Protein AF-A0AB34VHF3-F1 (afdb_monomer)

pLDDT: mean 84.41, std 16.68, range [35.41, 96.75]

Secondary structure (DSSP, 8-state):
------SHHHHHHHHHHHHHHHHHHHHHHHHTT----HHHHHHHHHHHHHH---HHHHHHHHHHHHTT-

Sequence (69 aa):
MRLTASGGYVTENKMHTAHIIVGEAAEALFYEADSITRKTLIDKLYSILQQETGSQRNAAIIEAIKLFI

Organism: NCBI:txid66269

Nearest PDB structures (foldseek):
  2oxl-assembly1_B  TM=9.876E-01  e=2.663E-02  Escherichia coli
  4a5x-assembly2_B  TM=5.714E-01  e=1.156E+00  Homo sapiens
  2ymb-assembly2_C  TM=5.592E-01  e=1.026E+00  Homo sapiens
  2crb-assembly1_A  TM=4.774E-01  e=5.821E+00  Mus musculus

Mean predicted aligned error: 7.64 Å

Radius of gyration: 14.45 Å; Cα contacts (8 Å, |Δi|>4): 45; chains: 1; bounding box: 44×19×38 Å

Foldseek 3Di:
DDDPPDPPVVVVVLVVLLVVVLVVLQVVCVVVVHDPDLVSSLVSLVVVLVVDDDPVNNSSSVVNNVVSD

Structure (mmCIF, N/CA/C/O backbone):
data_AF-A0AB34VHF3-F1
#
_entry.id   AF-A0AB34VHF3-F1
#
loop_
_atom_site.group_PDB
_atom_site.id
_atom_site.type_symbol
_atom_site.label_atom_id
_atom_site.label_alt_id
_atom_site.label_comp_id
_atom_site.label_asym_id
_atom_site.label_entity_id
_atom_site.label_seq_id
_atom_site.pdbx_PDB_ins_code
_atom_site.Cartn_x
_atom_site.Cartn_y
_atom_site.Cartn_z
_atom_site.occupancy
_atom_site.B_iso_or_equiv
_atom_site.auth_seq_id
_atom_site.auth_comp_id
_atom_site.auth_asym_id
_atom_site.auth_atom_id
_atom_site.pdbx_PDB_model_num
ATOM 1 N N . MET A 1 1 ? 35.391 -5.962 -26.940 1.00 35.41 1 MET A N 1
ATOM 2 C CA . MET A 1 1 ? 33.927 -5.763 -27.011 1.00 35.41 1 MET A CA 1
ATOM 3 C C . MET A 1 1 ? 33.410 -5.698 -25.573 1.00 35.41 1 MET A C 1
ATOM 5 O O . MET A 1 1 ? 33.421 -6.719 -24.902 1.00 35.41 1 MET A O 1
ATOM 9 N N . ARG A 1 2 ? 33.122 -4.505 -25.027 1.00 43.88 2 ARG A N 1
ATOM 10 C CA . ARG A 1 2 ? 32.597 -4.353 -23.653 1.00 43.88 2 ARG A CA 1
ATOM 11 C C . ARG A 1 2 ? 31.070 -4.351 -23.729 1.00 43.88 2 ARG A C 1
ATOM 13 O O . ARG A 1 2 ? 30.497 -3.401 -24.248 1.00 43.88 2 ARG A O 1
ATOM 20 N N . LEU A 1 3 ? 30.438 -5.418 -23.249 1.00 48.81 3 LEU A N 1
ATOM 21 C CA . LEU A 1 3 ? 28.992 -5.477 -23.045 1.00 48.81 3 LEU A CA 1
ATOM 22 C C . LEU A 1 3 ? 28.649 -4.592 -21.840 1.00 48.81 3 LEU A C 1
ATOM 24 O O . LEU A 1 3 ? 28.996 -4.912 -20.706 1.00 48.81 3 LEU A O 1
ATOM 28 N N . THR A 1 4 ? 28.013 -3.450 -22.085 1.00 49.97 4 THR A N 1
ATOM 29 C CA . THR A 1 4 ? 27.458 -2.575 -21.046 1.00 49.97 4 THR A CA 1
ATOM 30 C C . THR A 1 4 ? 26.188 -3.209 -20.476 1.00 49.97 4 THR A C 1
ATOM 32 O O . THR A 1 4 ? 25.073 -2.858 -20.857 1.00 49.97 4 THR A O 1
ATOM 35 N N . ALA A 1 5 ? 26.349 -4.179 -19.578 1.00 52.53 5 ALA A N 1
ATOM 36 C CA . ALA A 1 5 ? 25.259 -4.719 -18.773 1.00 52.53 5 ALA A CA 1
ATOM 37 C C . ALA A 1 5 ? 25.017 -3.796 -17.569 1.00 52.53 5 ALA A C 1
ATOM 39 O O . ALA A 1 5 ? 25.482 -4.064 -16.468 1.00 52.53 5 ALA A O 1
ATOM 40 N N . SER A 1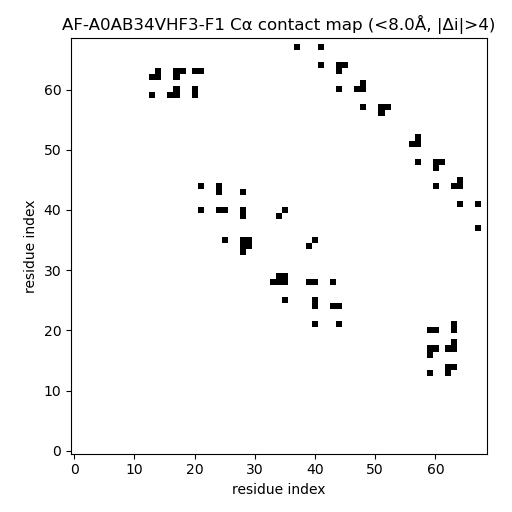 6 ? 24.344 -2.664 -17.777 1.00 53.62 6 SER A N 1
ATOM 41 C CA . SER A 1 6 ? 24.029 -1.730 -16.679 1.00 53.62 6 SER A CA 1
ATOM 42 C C . SER A 1 6 ? 22.566 -1.282 -16.620 1.00 53.62 6 SER A C 1
ATOM 44 O O . SER A 1 6 ? 22.188 -0.599 -15.675 1.00 53.62 6 SER A O 1
ATOM 46 N N . GLY A 1 7 ? 21.720 -1.704 -17.569 1.00 49.00 7 GLY A N 1
ATOM 47 C CA . GLY A 1 7 ? 20.284 -1.384 -17.569 1.00 49.00 7 GLY A CA 1
ATOM 48 C C . GLY A 1 7 ? 19.404 -2.425 -16.867 1.00 49.00 7 GLY A C 1
ATOM 49 O O . GLY A 1 7 ? 18.610 -2.068 -16.003 1.00 49.00 7 GLY A O 1
ATOM 50 N N . GLY A 1 8 ? 19.572 -3.713 -17.199 1.00 47.03 8 GLY A N 1
ATOM 51 C CA . GLY A 1 8 ? 18.651 -4.787 -16.784 1.00 47.03 8 GLY A CA 1
ATOM 52 C C . GLY A 1 8 ? 18.623 -5.071 -15.277 1.00 47.03 8 GLY A C 1
ATOM 53 O O . GLY A 1 8 ? 17.545 -5.183 -14.696 1.00 47.03 8 GLY A O 1
ATOM 54 N N . TYR A 1 9 ? 19.792 -5.089 -14.627 1.00 56.38 9 TYR A N 1
ATOM 55 C CA . TYR A 1 9 ? 19.914 -5.378 -13.191 1.00 56.38 9 TYR A CA 1
ATOM 56 C C . TYR A 1 9 ? 19.211 -4.344 -12.301 1.00 56.38 9 TYR A C 1
ATOM 58 O O . TYR A 1 9 ? 18.661 -4.688 -11.258 1.00 56.38 9 TYR A O 1
ATOM 66 N N . VAL A 1 10 ? 19.202 -3.070 -12.703 1.00 57.19 10 VAL A N 1
ATOM 67 C CA . VAL A 1 10 ? 18.577 -2.001 -11.909 1.00 57.19 10 VAL A CA 1
ATOM 68 C C . VAL A 1 10 ? 17.052 -2.093 -11.980 1.00 57.19 10 VAL A C 1
ATOM 70 O O . VAL A 1 10 ? 16.378 -1.893 -10.973 1.00 57.19 10 VAL A O 1
ATOM 73 N N . THR A 1 11 ? 16.497 -2.407 -13.151 1.00 58.00 11 THR A N 1
ATOM 74 C CA . THR A 1 11 ? 15.047 -2.570 -13.345 1.00 58.00 11 THR A CA 1
ATOM 75 C C . THR A 1 11 ? 14.487 -3.799 -12.640 1.00 58.00 11 THR A C 1
ATOM 77 O O . THR A 1 11 ? 13.441 -3.704 -12.002 1.00 58.00 11 THR A O 1
ATOM 80 N N . GLU A 1 12 ? 15.195 -4.926 -12.696 1.00 60.09 12 GLU A N 1
ATOM 81 C CA . GLU A 1 12 ? 14.765 -6.167 -12.047 1.00 60.09 12 GLU A CA 1
ATOM 82 C C . GLU A 1 12 ? 14.786 -6.026 -10.518 1.00 60.09 12 GLU A C 1
ATOM 84 O O . GLU A 1 12 ? 13.817 -6.376 -9.847 1.00 60.09 12 GLU A O 1
ATOM 89 N N . ASN A 1 13 ? 15.821 -5.376 -9.973 1.00 70.81 13 ASN A N 1
ATOM 90 C CA . ASN A 1 13 ? 15.912 -5.078 -8.544 1.00 70.81 13 ASN A CA 1
ATOM 91 C C . ASN A 1 13 ? 14.793 -4.130 -8.065 1.00 70.81 13 ASN A C 1
ATOM 93 O O . ASN A 1 13 ? 14.220 -4.321 -6.992 1.00 70.81 13 ASN A O 1
ATOM 97 N N . LYS A 1 14 ? 14.423 -3.131 -8.879 1.00 67.81 14 LYS A N 1
ATOM 98 C CA . LYS A 1 14 ? 13.306 -2.221 -8.571 1.00 67.81 14 LYS A CA 1
ATOM 99 C C . LYS A 1 14 ? 11.965 -2.947 -8.541 1.00 67.81 14 LYS A C 1
ATOM 101 O O . LYS A 1 14 ? 11.212 -2.767 -7.587 1.00 67.81 14 LYS A O 1
ATOM 106 N N . MET A 1 15 ? 11.680 -3.787 -9.540 1.00 71.44 15 MET A N 1
ATOM 107 C CA . MET A 1 15 ? 10.452 -4.585 -9.540 1.00 71.44 15 MET A CA 1
ATOM 108 C C . MET A 1 15 ? 10.426 -5.587 -8.389 1.00 71.44 15 MET A C 1
ATOM 110 O O . MET A 1 15 ? 9.396 -5.709 -7.733 1.00 71.44 15 MET A O 1
ATOM 114 N N . HIS A 1 16 ? 11.535 -6.267 -8.098 1.00 78.12 16 HIS A N 1
ATOM 115 C CA . HIS A 1 16 ? 11.606 -7.193 -6.970 1.00 78.12 16 HIS A CA 1
ATOM 116 C C . HIS A 1 16 ? 11.301 -6.487 -5.640 1.00 78.12 16 HIS A C 1
ATOM 118 O O . HIS A 1 16 ? 10.461 -6.947 -4.870 1.00 78.12 16 HIS A O 1
ATOM 124 N N . THR A 1 17 ? 11.892 -5.308 -5.425 1.00 85.75 17 THR A N 1
ATOM 125 C CA . THR A 1 17 ? 11.643 -4.485 -4.231 1.00 85.75 17 THR A CA 1
ATOM 126 C C . THR A 1 17 ? 10.178 -4.042 -4.138 1.00 85.75 17 THR A C 1
ATOM 128 O O . THR A 1 17 ? 9.583 -4.105 -3.066 1.00 85.75 17 THR A O 1
ATOM 131 N N . ALA A 1 18 ? 9.564 -3.643 -5.255 1.00 86.38 18 ALA A N 1
ATOM 132 C CA . ALA A 1 18 ? 8.153 -3.262 -5.285 1.00 86.38 18 ALA A CA 1
ATOM 133 C C . ALA A 1 18 ? 7.227 -4.430 -4.892 1.00 86.38 18 ALA A C 1
ATOM 135 O O . ALA A 1 18 ? 6.309 -4.238 -4.100 1.00 86.38 18 ALA A O 1
ATOM 136 N N . HIS A 1 19 ? 7.492 -5.650 -5.373 1.00 90.31 19 HIS A N 1
ATOM 137 C CA . HIS A 1 19 ? 6.707 -6.834 -4.998 1.00 90.31 19 HIS A CA 1
ATOM 138 C C . HIS A 1 19 ? 6.868 -7.209 -3.518 1.00 90.31 19 HIS A C 1
ATOM 140 O O . HIS A 1 19 ? 5.890 -7.622 -2.899 1.00 90.31 19 HIS A O 1
ATOM 146 N N . ILE A 1 20 ? 8.062 -7.030 -2.935 1.00 92.44 20 ILE A N 1
ATOM 147 C CA . ILE A 1 20 ? 8.272 -7.208 -1.487 1.00 92.44 20 ILE A CA 1
ATOM 148 C C . ILE A 1 20 ? 7.373 -6.245 -0.705 1.00 92.44 20 ILE A C 1
ATOM 150 O O . ILE A 1 20 ? 6.647 -6.677 0.184 1.00 92.44 20 ILE A O 1
ATOM 154 N N . ILE A 1 21 ? 7.347 -4.966 -1.087 1.00 94.38 21 ILE A N 1
ATOM 155 C CA . ILE A 1 21 ? 6.518 -3.944 -0.429 1.00 94.38 21 ILE A CA 1
ATOM 156 C C . ILE A 1 21 ? 5.020 -4.258 -0.558 1.00 94.38 21 ILE A C 1
ATOM 158 O O . ILE A 1 21 ? 4.260 -4.053 0.388 1.00 94.38 21 ILE A O 1
ATOM 162 N N . VAL A 1 22 ? 4.579 -4.792 -1.701 1.00 94.94 22 VAL A N 1
ATOM 163 C CA . VAL A 1 22 ? 3.203 -5.295 -1.851 1.00 94.94 22 VAL A CA 1
ATOM 164 C C . VAL A 1 22 ? 2.920 -6.430 -0.866 1.00 94.94 22 VAL A C 1
ATOM 166 O O . VAL A 1 22 ? 1.854 -6.444 -0.253 1.00 94.94 22 VAL A O 1
ATOM 169 N N . GLY A 1 23 ? 3.866 -7.357 -0.695 1.00 94.56 23 GLY A N 1
ATOM 170 C CA . GLY A 1 23 ? 3.781 -8.430 0.295 1.00 94.56 23 GLY A CA 1
ATOM 171 C C . GLY A 1 23 ? 3.654 -7.900 1.725 1.00 94.56 23 GLY A C 1
ATOM 172 O O . GLY A 1 23 ? 2.740 -8.309 2.434 1.00 94.56 23 GLY A O 1
ATOM 173 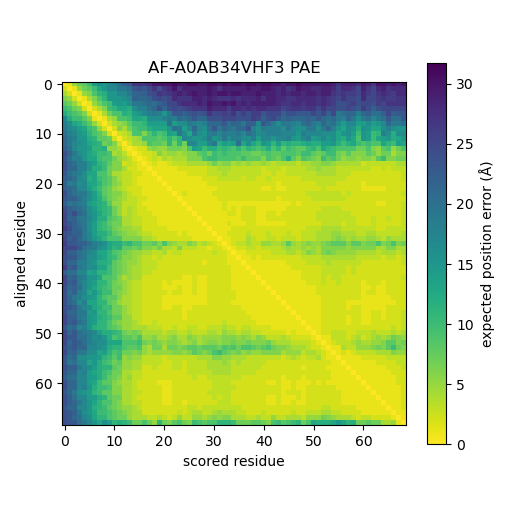N N . GLU A 1 24 ? 4.493 -6.932 2.111 1.00 94.31 24 GLU A N 1
ATOM 174 C CA . GLU A 1 24 ? 4.437 -6.267 3.425 1.00 94.31 24 GLU A CA 1
ATOM 175 C C . GLU A 1 24 ? 3.070 -5.602 3.667 1.00 94.31 24 GLU A C 1
ATOM 177 O O . GLU A 1 24 ? 2.482 -5.738 4.740 1.00 94.31 24 GLU A O 1
ATOM 182 N N . ALA A 1 25 ? 2.523 -4.907 2.663 1.00 95.81 25 ALA A N 1
ATOM 183 C CA . ALA A 1 25 ? 1.209 -4.273 2.768 1.00 95.81 25 ALA A CA 1
ATOM 184 C C . ALA A 1 25 ? 0.071 -5.301 2.889 1.00 95.81 25 ALA A C 1
ATOM 186 O O . ALA A 1 25 ? -0.862 -5.098 3.668 1.00 95.81 25 ALA A O 1
ATOM 187 N N . ALA A 1 26 ? 0.147 -6.409 2.146 1.00 95.94 26 ALA A N 1
ATOM 188 C CA . ALA A 1 26 ? -0.822 -7.499 2.229 1.00 95.94 26 ALA A CA 1
ATOM 189 C C . ALA A 1 26 ? -0.785 -8.191 3.599 1.00 95.94 26 ALA A C 1
ATOM 191 O O . ALA A 1 26 ? -1.835 -8.466 4.176 1.00 95.94 26 ALA A O 1
ATOM 192 N N . GLU A 1 27 ? 0.413 -8.434 4.131 1.00 95.94 27 GLU A N 1
ATOM 193 C CA . GLU A 1 27 ? 0.615 -9.003 5.463 1.00 95.94 27 GLU A CA 1
ATOM 194 C C . GLU A 1 27 ? 0.063 -8.077 6.557 1.00 95.94 27 GLU A C 1
ATOM 196 O O . GLU A 1 27 ? -0.644 -8.534 7.454 1.00 95.94 27 GLU A O 1
ATOM 201 N N . ALA A 1 28 ? 0.298 -6.766 6.456 1.00 95.25 28 ALA A N 1
ATOM 202 C CA . ALA A 1 28 ? -0.255 -5.801 7.403 1.00 95.25 28 ALA A CA 1
ATOM 203 C C . ALA A 1 28 ? -1.795 -5.806 7.408 1.00 95.25 28 ALA A C 1
ATOM 205 O O . ALA A 1 28 ? -2.400 -5.858 8.477 1.00 95.25 28 ALA A O 1
ATOM 206 N N . LEU A 1 29 ? -2.431 -5.822 6.229 1.00 96.62 29 LEU A N 1
ATOM 207 C CA . LEU A 1 29 ? -3.893 -5.933 6.114 1.00 96.62 29 LEU A CA 1
ATOM 208 C C . LEU A 1 29 ? -4.417 -7.252 6.695 1.00 96.62 29 LEU A C 1
ATOM 210 O O . LEU A 1 29 ? -5.466 -7.271 7.336 1.00 96.62 29 LEU A O 1
ATOM 214 N N . PHE A 1 30 ? -3.677 -8.347 6.506 1.00 95.69 30 PHE A N 1
ATOM 215 C CA . PHE A 1 30 ? -4.029 -9.645 7.075 1.00 95.69 30 PHE A CA 1
ATOM 216 C C . PHE A 1 30 ? -4.065 -9.607 8.610 1.00 95.69 30 PHE A C 1
ATOM 218 O O . PHE A 1 30 ? -5.037 -10.068 9.208 1.00 95.69 30 PHE A O 1
ATOM 225 N N . TYR A 1 31 ? -3.048 -9.025 9.256 1.00 96.25 31 TYR A N 1
ATOM 226 C CA . TYR A 1 31 ? -3.017 -8.894 10.719 1.00 96.25 31 TYR A CA 1
ATOM 227 C C . TYR A 1 31 ? -4.031 -7.886 11.268 1.00 96.25 31 TYR A C 1
ATOM 229 O O . TYR A 1 31 ? -4.477 -8.029 12.405 1.00 96.25 31 TYR A O 1
ATOM 237 N N . GLU A 1 32 ? -4.431 -6.902 10.465 1.00 94.69 32 GLU A N 1
ATOM 238 C CA . GLU A 1 32 ? -5.514 -5.965 10.788 1.00 94.69 32 GLU A CA 1
ATOM 239 C C . GLU A 1 32 ? -6.911 -6.590 10.621 1.00 94.69 32 GLU A C 1
ATOM 241 O O . GLU A 1 32 ? -7.910 -5.953 10.946 1.00 94.69 32 GLU A O 1
ATOM 246 N N . ALA A 1 33 ? -6.985 -7.852 10.175 1.00 92.81 33 ALA A N 1
ATOM 247 C CA . ALA A 1 33 ? -8.215 -8.562 9.827 1.00 92.81 33 ALA A CA 1
ATOM 248 C C . ALA A 1 33 ? -9.046 -7.846 8.744 1.00 92.81 33 ALA A C 1
ATOM 250 O O . ALA A 1 33 ? -10.265 -8.025 8.658 1.00 92.81 33 ALA A O 1
ATOM 251 N N . ASP A 1 34 ? -8.376 -7.073 7.889 1.00 94.25 34 ASP A N 1
ATOM 252 C CA . ASP A 1 34 ? -8.985 -6.376 6.768 1.00 94.25 34 ASP A CA 1
ATOM 253 C C . ASP A 1 34 ? -8.999 -7.242 5.503 1.00 94.25 34 ASP A C 1
ATOM 255 O O . ASP A 1 34 ? -8.189 -8.147 5.286 1.00 94.25 34 ASP A O 1
ATOM 259 N N . SER A 1 35 ? -9.944 -6.946 4.611 1.00 94.44 35 SER A N 1
ATOM 260 C CA . SER A 1 35 ? -10.008 -7.619 3.313 1.00 94.44 35 SER A CA 1
ATOM 261 C C . SER A 1 35 ? -8.817 -7.223 2.443 1.00 94.44 35 SER A C 1
ATOM 263 O O . SER A 1 35 ? -8.606 -6.039 2.187 1.00 94.44 35 SER A O 1
ATOM 265 N N . ILE A 1 36 ? -8.090 -8.200 1.896 1.00 95.44 36 ILE A N 1
ATOM 266 C CA . ILE A 1 36 ? -7.014 -7.957 0.926 1.00 95.44 36 ILE A CA 1
ATOM 267 C C . ILE A 1 36 ? -7.634 -7.816 -0.468 1.00 95.44 36 ILE A C 1
ATOM 269 O O . ILE A 1 36 ? -7.890 -8.789 -1.175 1.00 95.44 36 ILE A O 1
ATOM 273 N N . THR A 1 37 ? -7.905 -6.578 -0.863 1.00 95.69 37 THR A N 1
ATOM 274 C CA . THR A 1 37 ? -8.435 -6.208 -2.179 1.00 95.69 37 THR A CA 1
ATOM 275 C C . THR A 1 37 ? -7.476 -5.232 -2.849 1.00 95.69 37 THR A C 1
A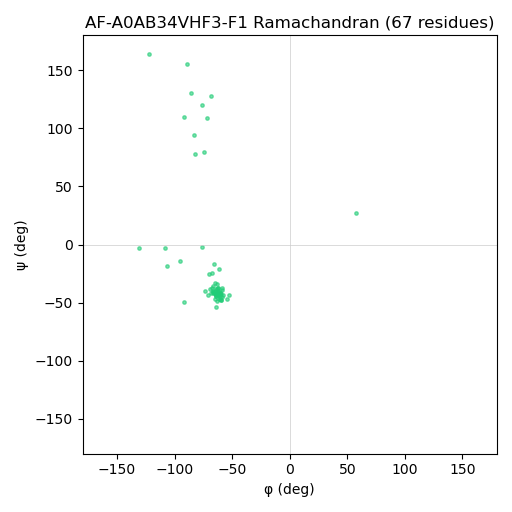TOM 277 O O . THR A 1 37 ? -6.656 -4.608 -2.179 1.00 95.69 37 THR A O 1
ATOM 280 N N . ARG A 1 38 ? -7.600 -5.026 -4.169 1.00 94.69 38 ARG A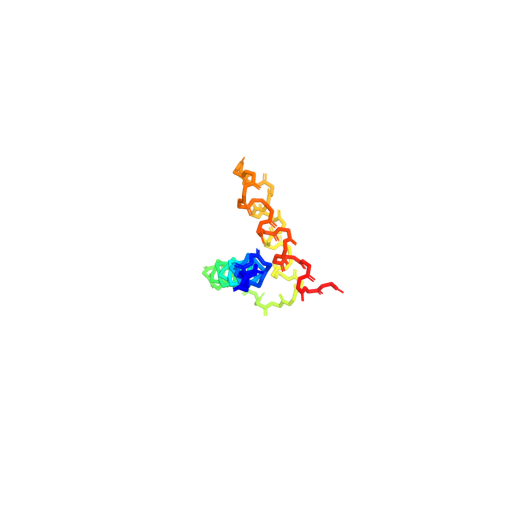 N 1
ATOM 281 C CA . ARG A 1 38 ? -6.799 -4.001 -4.865 1.00 94.69 38 ARG A CA 1
ATOM 282 C C . ARG A 1 38 ? -6.931 -2.629 -4.190 1.00 94.69 38 ARG A C 1
ATOM 284 O O . ARG A 1 38 ? -5.930 -1.947 -4.017 1.00 94.69 38 ARG A O 1
ATOM 291 N N . LYS A 1 39 ? -8.150 -2.240 -3.801 1.00 95.56 39 LYS A N 1
ATOM 292 C CA . LYS A 1 39 ? -8.414 -0.944 -3.165 1.00 95.56 39 LYS A CA 1
ATOM 293 C C . LYS A 1 39 ? -7.701 -0.829 -1.817 1.00 95.56 39 LYS A C 1
ATOM 295 O O . LYS A 1 39 ? -6.933 0.102 -1.624 1.00 95.56 39 LYS A O 1
ATOM 300 N N . THR A 1 40 ? -7.917 -1.792 -0.925 1.00 96.38 40 THR A N 1
ATOM 301 C CA . THR A 1 40 ? -7.328 -1.771 0.423 1.00 96.38 40 THR A CA 1
ATOM 302 C C . THR A 1 40 ? -5.805 -1.880 0.391 1.00 96.38 40 THR A C 1
ATOM 304 O O . THR A 1 40 ? -5.142 -1.224 1.185 1.00 96.38 40 THR A O 1
ATOM 307 N N . LEU A 1 41 ? -5.231 -2.615 -0.570 1.00 96.12 41 LEU A N 1
ATOM 308 C CA . LEU A 1 41 ? -3.784 -2.630 -0.811 1.00 96.12 41 LEU A CA 1
ATOM 309 C C . LEU A 1 41 ? -3.248 -1.260 -1.230 1.00 96.12 41 LEU A C 1
ATOM 311 O O . LEU A 1 41 ? -2.266 -0.798 -0.658 1.00 96.12 41 LEU A O 1
ATOM 315 N N . ILE A 1 42 ? -3.887 -0.596 -2.199 1.00 96.06 42 ILE A N 1
ATOM 316 C CA . ILE A 1 42 ? -3.487 0.752 -2.630 1.00 96.06 42 ILE A CA 1
ATOM 317 C C . ILE A 1 42 ? -3.588 1.739 -1.460 1.00 96.06 42 ILE A C 1
ATOM 319 O O . ILE A 1 42 ? -2.637 2.479 -1.206 1.00 96.06 42 ILE A O 1
ATOM 323 N N . ASP A 1 43 ? -4.696 1.715 -0.716 1.00 96.50 43 ASP A N 1
ATOM 324 C CA . ASP A 1 43 ? -4.909 2.580 0.449 1.00 96.50 43 ASP A CA 1
ATOM 325 C C . ASP A 1 43 ? -3.824 2.340 1.519 1.00 96.50 43 ASP A C 1
ATOM 327 O O . ASP A 1 43 ? -3.235 3.291 2.043 1.00 96.50 43 ASP A O 1
ATOM 331 N N . LYS A 1 44 ? -3.475 1.071 1.783 1.00 96.75 44 LYS A N 1
ATOM 332 C CA . LYS A 1 44 ? -2.402 0.705 2.717 1.00 96.75 44 LYS A CA 1
ATOM 333 C C . LYS A 1 44 ? -1.034 1.193 2.248 1.00 96.75 44 LYS A C 1
ATOM 335 O O . LYS A 1 44 ? -0.290 1.764 3.042 1.00 96.75 44 LYS A O 1
ATOM 340 N N . LEU A 1 45 ? -0.709 1.021 0.967 1.00 96.56 45 LEU A N 1
ATOM 341 C CA . LEU A 1 45 ? 0.548 1.492 0.380 1.00 96.56 45 LEU A CA 1
ATOM 342 C C . LEU A 1 45 ? 0.678 3.019 0.461 1.00 96.56 45 LEU A C 1
ATOM 344 O O . LEU A 1 45 ? 1.750 3.517 0.800 1.00 96.56 45 LEU A O 1
ATOM 348 N N . TYR A 1 46 ? -0.404 3.770 0.228 1.00 96.50 46 TYR A N 1
ATOM 349 C CA . TYR A 1 46 ? -0.406 5.220 0.437 1.00 96.50 46 TYR A CA 1
ATOM 350 C C . TYR A 1 46 ? -0.215 5.601 1.907 1.00 96.50 46 TYR A C 1
ATOM 352 O O . TYR A 1 46 ? 0.531 6.537 2.194 1.00 96.50 46 TYR A O 1
ATOM 360 N N . SER A 1 47 ? -0.834 4.871 2.840 1.00 95.94 47 SER A N 1
ATOM 361 C CA . SER A 1 47 ? -0.606 5.083 4.273 1.00 95.94 47 SER A CA 1
ATOM 362 C C . SER A 1 47 ? 0.859 4.853 4.658 1.00 95.94 47 SER A C 1
ATOM 364 O O . SER A 1 47 ? 1.407 5.635 5.431 1.00 95.94 47 SER A O 1
ATOM 366 N N . ILE A 1 48 ? 1.502 3.810 4.121 1.00 94.38 48 ILE A N 1
ATOM 367 C CA . ILE A 1 48 ? 2.930 3.537 4.349 1.00 94.38 48 ILE A CA 1
ATOM 368 C C . ILE A 1 48 ? 3.782 4.667 3.754 1.00 94.38 48 ILE A C 1
ATOM 370 O O . ILE A 1 48 ? 4.680 5.172 4.422 1.00 94.38 48 ILE A O 1
ATOM 374 N N . LEU A 1 49 ? 3.466 5.125 2.536 1.00 94.81 49 LEU A N 1
ATOM 375 C CA . LEU A 1 49 ? 4.179 6.218 1.865 1.00 94.81 49 LEU A CA 1
ATOM 376 C C . LEU A 1 49 ? 4.155 7.524 2.674 1.00 94.81 49 LEU A C 1
ATOM 378 O O . LEU A 1 49 ? 5.153 8.235 2.721 1.00 94.81 49 LEU A O 1
ATOM 382 N N . GLN A 1 50 ? 3.031 7.848 3.318 1.00 94.31 50 GLN A N 1
ATOM 383 C CA . GLN A 1 50 ? 2.906 9.059 4.141 1.00 94.31 50 GLN A CA 1
ATOM 384 C C .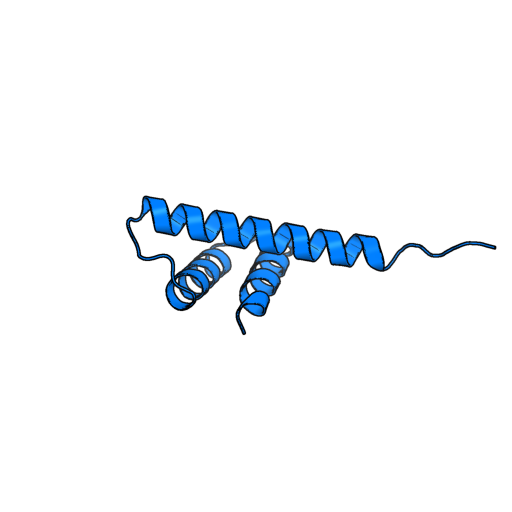 GLN A 1 50 ? 3.770 9.024 5.410 1.00 94.31 50 GLN A C 1
ATOM 386 O O . GLN A 1 50 ? 4.111 10.077 5.944 1.00 94.31 50 GLN A O 1
ATOM 391 N N . GLN A 1 51 ? 4.105 7.829 5.898 1.00 93.00 51 GLN A N 1
ATOM 392 C CA . GLN A 1 51 ? 4.901 7.623 7.110 1.00 93.00 51 GLN A CA 1
ATOM 393 C C . GLN A 1 51 ? 6.394 7.416 6.805 1.00 93.00 51 GLN A C 1
ATOM 395 O O . GLN A 1 51 ? 7.225 7.486 7.711 1.00 93.00 51 GLN A O 1
ATOM 400 N N . GLU A 1 52 ? 6.748 7.161 5.544 1.00 91.62 52 GLU A N 1
ATOM 401 C CA . GLU A 1 52 ? 8.106 6.828 5.129 1.00 91.62 52 GLU A CA 1
ATOM 402 C C . GLU A 1 52 ? 8.954 8.084 4.856 1.00 91.62 52 GLU A C 1
ATOM 404 O O . GLU A 1 52 ? 8.581 9.004 4.125 1.00 91.62 52 GLU A O 1
ATOM 409 N N . THR A 1 53 ? 10.152 8.111 5.443 1.00 89.62 53 THR A N 1
ATOM 410 C CA . THR A 1 53 ? 11.085 9.248 5.369 1.00 89.62 53 THR A CA 1
ATOM 411 C C . THR A 1 53 ? 12.282 8.964 4.459 1.00 89.62 53 THR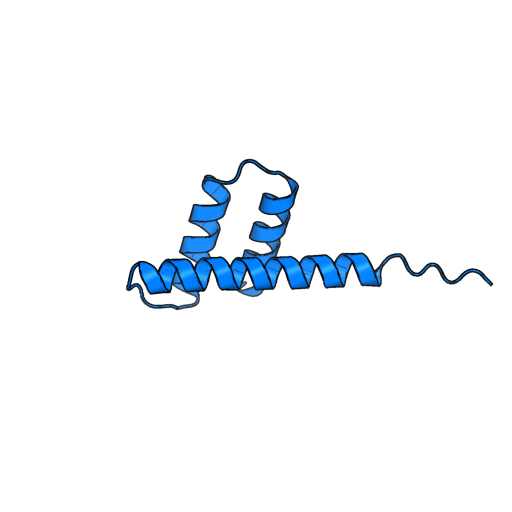 A C 1
ATOM 413 O O . THR A 1 53 ? 12.939 9.891 3.980 1.00 89.62 53 THR A O 1
ATOM 416 N N . GLY A 1 54 ? 12.558 7.691 4.162 1.00 89.06 54 GLY A N 1
ATOM 417 C CA . GLY A 1 54 ? 13.637 7.260 3.283 1.00 89.06 54 GLY A CA 1
ATOM 418 C C . GLY A 1 54 ? 13.309 7.470 1.806 1.00 89.06 54 GLY A C 1
ATOM 419 O O . GLY A 1 54 ? 12.397 6.852 1.262 1.00 89.06 54 GLY A O 1
ATOM 420 N N . SER A 1 55 ? 14.116 8.272 1.105 1.00 85.75 55 SER A N 1
ATOM 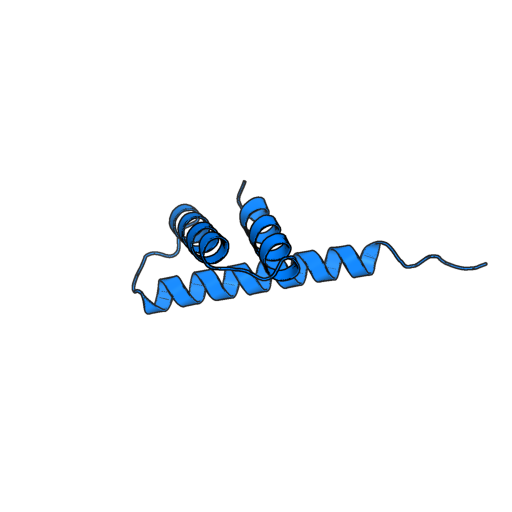421 C CA . SER A 1 55 ? 13.914 8.586 -0.321 1.00 85.75 55 SER A CA 1
ATOM 422 C C . SER A 1 55 ? 13.907 7.353 -1.236 1.00 85.75 55 SER A C 1
ATOM 424 O O . SER A 1 55 ? 13.112 7.284 -2.173 1.00 85.75 55 SER A O 1
ATOM 426 N N . GLN A 1 56 ? 14.753 6.355 -0.957 1.00 85.50 56 GLN A N 1
ATOM 427 C CA . GLN A 1 56 ? 14.809 5.115 -1.741 1.00 85.50 56 GLN A CA 1
ATOM 428 C C . GLN A 1 56 ? 13.580 4.228 -1.515 1.00 85.50 56 GLN A C 1
ATOM 430 O O . GL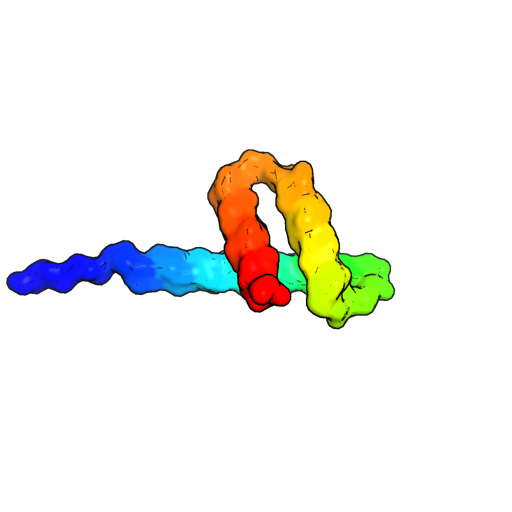N A 1 56 ? 13.011 3.719 -2.481 1.00 85.50 56 GLN A O 1
ATOM 435 N N . ARG A 1 57 ? 13.141 4.073 -0.259 1.00 86.81 57 ARG A N 1
ATOM 436 C CA . ARG A 1 57 ? 11.955 3.272 0.072 1.00 86.81 57 ARG A CA 1
ATOM 437 C C . ARG A 1 57 ? 10.681 3.946 -0.432 1.00 86.81 57 ARG A C 1
ATOM 439 O O . ARG A 1 57 ? 9.863 3.269 -1.040 1.00 86.81 57 ARG A O 1
ATOM 446 N N . ASN A 1 58 ? 10.588 5.275 -0.347 1.00 92.06 58 ASN A N 1
ATOM 447 C CA . ASN A 1 58 ? 9.518 6.053 -0.979 1.00 92.06 58 ASN A CA 1
ATOM 448 C C . ASN A 1 58 ? 9.405 5.787 -2.482 1.00 92.06 58 ASN A C 1
ATOM 450 O O . ASN A 1 58 ? 8.313 5.519 -2.980 1.00 92.06 58 ASN A O 1
ATOM 454 N N . ALA A 1 59 ? 10.525 5.801 -3.212 1.00 90.38 59 ALA A N 1
ATOM 455 C CA . ALA A 1 59 ? 10.513 5.476 -4.636 1.00 90.38 59 ALA A CA 1
ATOM 456 C C . ALA A 1 59 ? 10.007 4.047 -4.895 1.00 90.38 59 ALA A C 1
ATOM 458 O O . ALA A 1 59 ? 9.213 3.836 -5.808 1.00 90.38 59 ALA A O 1
ATOM 459 N N . ALA A 1 60 ? 10.417 3.076 -4.077 1.00 90.44 60 ALA A N 1
ATOM 460 C CA . ALA A 1 60 ? 9.966 1.695 -4.208 1.00 90.44 60 ALA A CA 1
ATOM 461 C C . ALA A 1 60 ? 8.469 1.517 -3.879 1.00 90.44 60 ALA A C 1
ATOM 463 O O . ALA A 1 60 ? 7.784 0.778 -4.583 1.00 90.44 60 ALA A O 1
ATOM 464 N N . ILE A 1 61 ? 7.935 2.235 -2.883 1.00 93.62 61 ILE A N 1
ATOM 465 C CA . ILE A 1 61 ? 6.496 2.242 -2.564 1.00 93.62 61 ILE A CA 1
ATOM 466 C C . ILE A 1 61 ? 5.691 2.856 -3.718 1.00 93.62 61 ILE A C 1
ATOM 468 O O . ILE A 1 61 ? 4.653 2.325 -4.103 1.00 93.62 61 ILE A O 1
ATOM 472 N N . ILE A 1 62 ? 6.184 3.941 -4.324 1.00 93.38 62 ILE A N 1
ATOM 473 C CA . ILE A 1 62 ? 5.552 4.550 -5.504 1.00 93.38 62 ILE A CA 1
ATOM 474 C C . ILE A 1 62 ? 5.516 3.559 -6.675 1.00 93.38 62 ILE A C 1
ATOM 476 O O . ILE A 1 62 ? 4.490 3.446 -7.344 1.00 93.38 62 ILE A O 1
ATOM 480 N N . GLU A 1 63 ? 6.603 2.826 -6.925 1.00 92.69 63 GLU A N 1
ATOM 481 C CA . GLU A 1 63 ? 6.612 1.775 -7.950 1.00 92.69 63 GLU A CA 1
ATOM 482 C C . GLU A 1 63 ? 5.645 0.630 -7.608 1.00 92.69 63 GLU A C 1
ATOM 484 O O . GLU A 1 63 ? 4.943 0.160 -8.498 1.00 92.69 63 GLU A O 1
ATOM 489 N N . ALA A 1 64 ? 5.525 0.237 -6.335 1.00 93.25 64 ALA A N 1
ATOM 490 C CA . ALA A 1 64 ? 4.536 -0.750 -5.896 1.00 93.25 64 ALA A CA 1
ATOM 491 C C . ALA A 1 64 ? 3.096 -0.293 -6.179 1.00 93.25 64 ALA A C 1
ATOM 493 O O . ALA A 1 64 ? 2.296 -1.075 -6.684 1.00 93.25 64 ALA A O 1
ATOM 494 N N . ILE A 1 65 ? 2.773 0.980 -5.930 1.00 94.12 65 ILE A N 1
ATOM 495 C CA . ILE A 1 65 ? 1.454 1.557 -6.234 1.00 94.12 65 ILE A CA 1
ATOM 496 C C . ILE A 1 65 ? 1.170 1.508 -7.743 1.00 94.12 65 ILE A C 1
ATOM 498 O O . ILE A 1 65 ? 0.077 1.112 -8.147 1.00 94.12 65 ILE A O 1
ATOM 502 N N . LYS A 1 66 ? 2.158 1.844 -8.584 1.00 93.00 66 LYS A N 1
ATOM 503 C CA . LYS A 1 66 ? 2.022 1.818 -10.053 1.00 93.00 66 LYS A CA 1
ATOM 504 C C . LYS A 1 66 ? 1.726 0.431 -10.626 1.00 93.00 66 LYS A C 1
ATOM 506 O O . LYS A 1 66 ? 1.196 0.359 -11.723 1.00 93.00 66 LYS A O 1
ATOM 511 N N . LEU A 1 67 ? 2.020 -0.662 -9.916 1.00 89.19 67 LEU A N 1
ATOM 512 C CA . LEU A 1 67 ? 1.672 -2.013 -10.382 1.00 89.19 67 LEU A CA 1
ATOM 513 C C . LEU A 1 67 ? 0.151 -2.252 -10.457 1.00 89.19 67 LEU A C 1
ATOM 515 O O . LEU A 1 67 ? -0.285 -3.208 -11.098 1.00 89.19 67 LEU A O 1
ATOM 519 N N . PHE A 1 68 ? -0.661 -1.411 -9.808 1.00 85.31 68 PHE A N 1
ATOM 520 C CA . PHE A 1 68 ? -2.113 -1.587 -9.716 1.00 85.31 68 PHE A CA 1
ATOM 521 C C . PHE A 1 68 ? -2.937 -0.587 -10.543 1.00 85.31 68 PHE A C 1
ATOM 523 O O . PHE A 1 68 ? -4.172 -0.710 -10.546 1.00 85.31 68 PHE A O 1
ATOM 530 N N . ILE A 1 69 ? -2.285 0.370 -11.217 1.00 79.12 69 ILE A N 1
ATOM 531 C CA . ILE A 1 69 ? -2.894 1.469 -11.990 1.00 79.12 69 ILE A CA 1
ATOM 532 C C . ILE A 1 69 ? -2.524 1.314 -13.463 1.00 79.12 69 ILE A C 1
ATOM 534 O O . ILE A 1 69 ? -3.454 1.371 -14.296 1.00 79.12 69 ILE A O 1
#

Solvent-accessible surface area (backbone atoms only — not comparable to full-atom values): 4098 Å² total; per-residue (Å²): 137,86,82,84,86,72,62,66,69,60,54,52,53,48,52,52,51,11,54,50,53,50,49,54,40,48,51,53,34,53,77,70,72,45,76,88,41,76,66,50,44,48,53,44,46,52,55,51,50,76,73,53,83,50,71,70,59,43,52,32,49,52,53,35,52,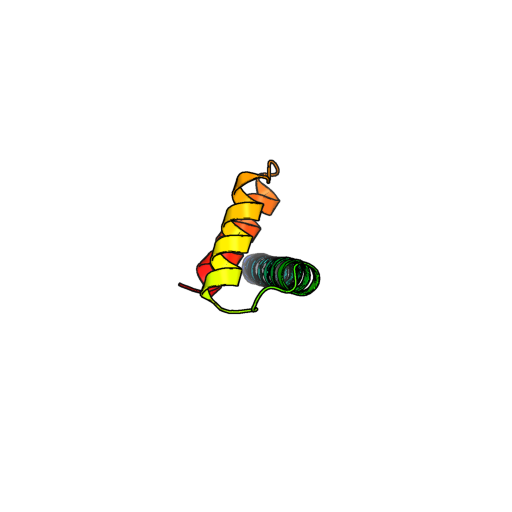57,77,79,111